Protein AF-X1T6K8-F1 (afdb_monomer_lite)

Sequence (139 aa):
ALGHFSTTAGLLNEAVRFKKEGITSNEILDRIAKVLEEQNTLERVDLTEEKIRSTPTWERDLAEEALQQSRSLRHRLETLTTIEELGQAAADSEGYYRELNREWWKRRLAVPNMTLEEAKKLASEEAAKQVEERWPKEQ

pLDDT: mean 91.81, std 10.44, range [51.34, 98.69]

Radius of gyration: 22.01 Å; chains: 1; bounding box: 59×24×62 Å

Foldseek 3Di:
DLVLLVLLLVLLVQLLVCPVVWCPDPSNVVSLVVNLVSLCCLQPPCLPPVNLVVDDPLCNVLSVVSNVVSVVLNVLSVPDDGSVSSVVSSVVSVVVSVVSVVSCVVSVVVPPPDDPVRVVVVVVVVVVVVVCVVCVPDD

Structure (mmCIF, N/CA/C/O backbone):
data_AF-X1T6K8-F1
#
_entry.id   AF-X1T6K8-F1
#
loop_
_atom_site.group_PDB
_atom_site.id
_atom_site.type_symbol
_atom_site.label_atom_id
_atom_site.label_alt_id
_atom_site.label_comp_id
_atom_site.label_asym_id
_atom_site.label_entity_id
_atom_site.label_seq_id
_atom_site.pdbx_PDB_ins_code
_atom_site.Cartn_x
_atom_site.Cartn_y
_atom_site.Cartn_z
_atom_site.occupancy
_atom_site.B_iso_or_equiv
_atom_site.auth_seq_id
_atom_site.auth_comp_id
_atom_site.auth_asym_id
_atom_site.auth_atom_id
_atom_site.pdbx_PDB_model_num
ATOM 1 N N . ALA A 1 1 ? 1.529 -4.907 -7.577 1.00 88.44 1 ALA A N 1
ATOM 2 C CA . ALA A 1 1 ? 1.709 -3.693 -6.736 1.00 88.44 1 ALA A CA 1
ATOM 3 C C . ALA A 1 1 ? 0.535 -2.707 -6.803 1.00 88.44 1 ALA A C 1
ATOM 5 O O . ALA A 1 1 ? -0.140 -2.554 -5.793 1.00 88.44 1 ALA A O 1
ATOM 6 N N . LEU A 1 2 ? 0.247 -2.060 -7.946 1.00 95.00 2 LEU A N 1
ATOM 7 C CA . LEU A 1 2 ? -0.775 -0.993 -8.032 1.00 95.00 2 LEU A CA 1
ATOM 8 C C . LEU A 1 2 ? -2.156 -1.372 -7.472 1.00 95.00 2 LEU A C 1
ATOM 10 O O . LEU A 1 2 ? -2.712 -0.625 -6.672 1.00 95.00 2 LEU A O 1
ATOM 14 N N . GLY A 1 3 ? -2.690 -2.535 -7.860 1.00 97.19 3 GLY A N 1
ATOM 15 C CA . GLY A 1 3 ? -4.003 -3.000 -7.394 1.00 97.19 3 GLY A CA 1
ATOM 16 C C . GLY A 1 3 ? -4.068 -3.214 -5.877 1.00 97.19 3 GLY A C 1
ATOM 17 O O . GLY A 1 3 ? -5.020 -2.772 -5.236 1.00 97.19 3 GLY A O 1
ATOM 18 N N . HIS A 1 4 ? -3.022 -3.807 -5.296 1.00 98.25 4 HIS A N 1
ATOM 19 C CA . HIS A 1 4 ? -2.911 -4.032 -3.852 1.00 98.25 4 HIS A CA 1
ATOM 20 C C . HIS A 1 4 ? -2.861 -2.713 -3.067 1.00 98.25 4 HIS A C 1
ATOM 22 O O . HIS A 1 4 ? -3.588 -2.551 -2.085 1.00 98.25 4 HIS A O 1
ATOM 28 N N . PHE A 1 5 ? -2.072 -1.730 -3.521 1.00 98.31 5 PHE A N 1
ATOM 29 C CA . PHE A 1 5 ? -2.013 -0.414 -2.869 1.00 98.31 5 PHE A CA 1
ATOM 30 C C . PHE A 1 5 ? -3.294 0.405 -3.056 1.00 98.31 5 PHE A C 1
ATOM 32 O O . PHE A 1 5 ? -3.726 1.061 -2.112 1.00 98.31 5 PHE A O 1
ATOM 39 N N . SE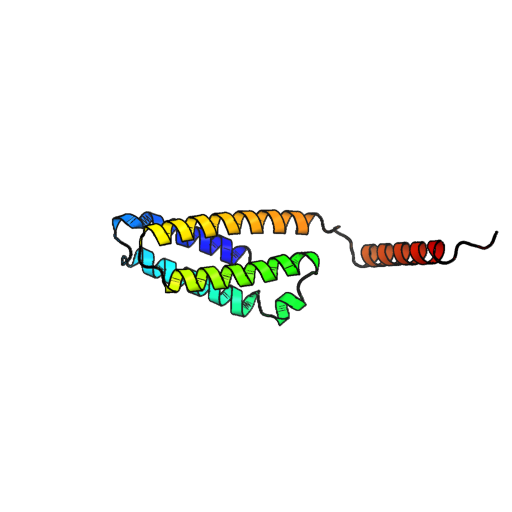R A 1 6 ? -3.953 0.315 -4.216 1.00 98.38 6 SER A N 1
ATOM 40 C CA . SER A 1 6 ? -5.266 0.939 -4.426 1.00 98.38 6 SER A CA 1
ATOM 41 C C . SER A 1 6 ? -6.316 0.376 -3.466 1.00 98.38 6 SER A C 1
ATOM 43 O O . SER A 1 6 ? -7.037 1.138 -2.820 1.00 98.38 6 SER A O 1
ATOM 45 N N . THR A 1 7 ? -6.378 -0.952 -3.340 1.00 98.62 7 THR A N 1
ATOM 46 C CA . THR A 1 7 ? -7.307 -1.642 -2.433 1.00 98.62 7 THR A CA 1
ATOM 47 C C . THR A 1 7 ? -7.010 -1.287 -0.982 1.00 98.62 7 THR A C 1
ATOM 49 O O . THR A 1 7 ? -7.914 -0.947 -0.224 1.00 98.62 7 THR A O 1
ATOM 52 N N . THR A 1 8 ? -5.732 -1.278 -0.612 1.00 98.56 8 THR A N 1
ATOM 53 C CA . THR A 1 8 ? -5.266 -0.919 0.730 1.00 98.56 8 THR A CA 1
ATOM 54 C C . THR A 1 8 ? -5.642 0.503 1.119 1.00 98.56 8 THR A C 1
ATOM 56 O O . THR A 1 8 ? -6.216 0.713 2.188 1.00 98.56 8 THR A O 1
ATOM 59 N N . ALA A 1 9 ? -5.385 1.475 0.243 1.00 98.50 9 ALA A N 1
ATOM 60 C CA . ALA A 1 9 ? -5.765 2.858 0.485 1.00 98.50 9 ALA A CA 1
ATOM 61 C C . ALA A 1 9 ? -7.287 2.994 0.650 1.00 98.50 9 ALA A C 1
ATOM 63 O O . ALA A 1 9 ? -7.748 3.652 1.584 1.00 98.50 9 ALA A O 1
ATOM 64 N N . GLY A 1 10 ? -8.072 2.306 -0.187 1.00 98.56 10 GLY A N 1
ATOM 65 C CA . GLY A 1 10 ? -9.529 2.259 -0.064 1.00 98.56 10 GLY A CA 1
ATOM 66 C C . GLY A 1 10 ? -9.994 1.688 1.278 1.00 98.56 10 GLY A C 1
ATOM 67 O O . GLY A 1 10 ? -10.781 2.324 1.975 1.00 98.56 10 GLY A O 1
ATOM 68 N N . LEU A 1 11 ? -9.476 0.524 1.677 1.00 98.69 11 LEU A N 1
ATOM 69 C CA . LEU A 1 11 ? -9.845 -0.147 2.927 1.00 98.69 11 LEU A CA 1
ATOM 70 C C . LEU A 1 11 ? -9.494 0.681 4.167 1.00 98.69 11 LEU A C 1
ATOM 72 O O . LEU A 1 11 ? -10.321 0.786 5.073 1.00 98.69 11 LEU A O 1
ATOM 76 N N . LEU A 1 12 ? -8.307 1.295 4.209 1.00 98.56 12 LEU A N 1
ATOM 77 C CA . LEU A 1 12 ? -7.894 2.130 5.341 1.00 98.56 12 LEU A CA 1
ATOM 78 C C . LEU A 1 12 ? -8.719 3.417 5.431 1.00 98.56 12 LEU A C 1
ATOM 80 O O . LEU A 1 12 ? -9.156 3.785 6.522 1.00 98.56 12 LEU A O 1
ATOM 84 N N . ASN A 1 13 ? -9.009 4.072 4.302 1.00 98.50 13 ASN A N 1
ATOM 85 C CA . ASN A 1 13 ? -9.914 5.226 4.288 1.00 98.50 13 ASN A CA 1
ATOM 86 C C . ASN A 1 13 ? -11.319 4.844 4.766 1.00 98.50 13 ASN A C 1
ATOM 88 O O . ASN A 1 13 ? -11.958 5.610 5.492 1.00 98.50 13 ASN A O 1
ATOM 92 N N . GLU A 1 14 ? -11.784 3.649 4.409 1.00 98.38 14 GLU A N 1
ATOM 93 C CA . GLU A 1 14 ? -13.080 3.163 4.854 1.00 98.38 14 GLU A CA 1
ATOM 94 C C . GLU A 1 14 ? -13.083 2.824 6.346 1.00 98.38 14 GLU A C 1
ATOM 96 O O . GLU A 1 14 ? -14.043 3.160 7.032 1.00 98.38 14 GLU A O 1
ATOM 101 N N . ALA A 1 15 ? -11.994 2.268 6.886 1.00 98.19 15 ALA A N 1
ATOM 102 C CA . ALA A 1 15 ? -11.840 2.034 8.323 1.00 98.19 15 ALA A CA 1
ATOM 103 C C . ALA A 1 15 ? -11.920 3.348 9.121 1.00 98.19 15 ALA A C 1
ATOM 105 O O . ALA A 1 15 ? -12.609 3.428 10.137 1.00 98.19 15 ALA A O 1
ATOM 106 N N . VAL A 1 16 ? -11.307 4.424 8.616 1.00 98.06 16 VAL A N 1
ATOM 107 C CA . VAL A 1 16 ? -11.364 5.757 9.243 1.00 98.06 16 VAL A CA 1
ATOM 108 C C . VAL A 1 16 ? -12.796 6.310 9.330 1.00 98.06 16 VAL A C 1
ATOM 110 O O . VAL A 1 16 ? -13.091 7.096 10.238 1.00 98.06 16 VAL A O 1
ATOM 113 N N . ARG A 1 17 ? -13.729 5.889 8.460 1.00 97.62 17 ARG A N 1
ATOM 114 C CA . ARG A 1 17 ? -15.145 6.307 8.553 1.00 97.62 17 ARG A CA 1
ATOM 115 C C . ARG A 1 17 ? -15.819 5.823 9.839 1.00 97.62 17 ARG A C 1
ATOM 117 O O . ARG A 1 17 ? -16.698 6.517 10.349 1.00 97.62 17 A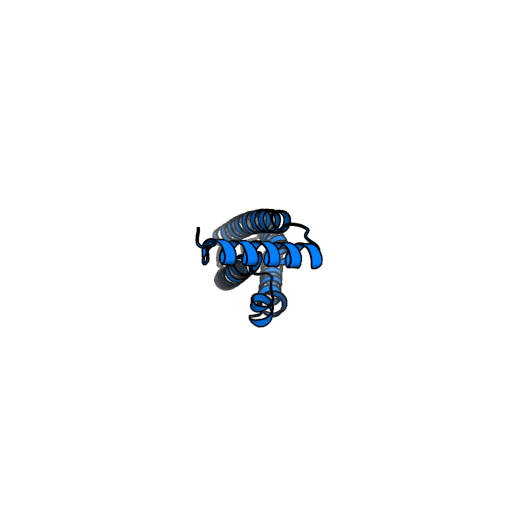RG A O 1
ATOM 124 N N . PHE A 1 18 ? -15.344 4.719 10.411 1.00 97.56 18 PHE A N 1
ATOM 125 C CA . PHE A 1 18 ? -15.857 4.122 11.648 1.00 97.56 18 PHE A CA 1
ATOM 126 C C . PHE A 1 18 ? -15.183 4.665 12.914 1.00 97.56 18 PHE A C 1
ATOM 128 O O . PHE A 1 18 ? -15.448 4.193 14.013 1.00 97.56 18 PHE A O 1
ATOM 135 N N . LYS A 1 19 ? -14.353 5.712 12.818 1.00 95.62 19 LYS A N 1
ATOM 136 C CA . LYS A 1 19 ? -13.569 6.237 13.952 1.00 95.62 19 LYS A CA 1
ATOM 137 C C . LYS A 1 19 ? -14.355 6.569 15.226 1.00 95.62 19 LYS A C 1
ATOM 139 O O . LYS A 1 19 ? -13.788 6.548 16.314 1.00 95.62 19 LYS A O 1
ATOM 144 N N . LYS A 1 20 ? -15.645 6.903 15.102 1.00 96.75 20 LYS A N 1
ATOM 145 C CA . LYS A 1 20 ? -16.520 7.208 16.247 1.00 96.75 20 LYS A CA 1
ATOM 146 C C . LYS A 1 20 ? -16.852 5.972 17.090 1.00 96.75 20 LYS A C 1
ATOM 148 O O . LYS A 1 20 ? -17.243 6.129 18.238 1.00 96.75 20 LYS A O 1
ATOM 153 N N . GLU A 1 21 ? -16.690 4.779 16.530 1.00 96.56 21 GLU A N 1
ATOM 154 C CA . GLU A 1 21 ? -16.935 3.497 17.198 1.00 96.56 21 GLU A CA 1
ATOM 155 C C . GLU A 1 21 ? -15.725 3.017 18.014 1.00 96.56 21 GLU A C 1
ATOM 157 O O . GLU A 1 21 ? -15.828 2.054 18.768 1.00 96.56 21 GLU A O 1
ATOM 162 N N . GLY A 1 22 ? -14.590 3.716 17.906 1.00 96.25 22 GLY A N 1
ATOM 163 C CA . GLY A 1 22 ? -13.351 3.379 18.599 1.00 96.25 22 GLY A CA 1
ATOM 164 C C . GLY A 1 22 ? -12.491 2.376 17.832 1.00 96.25 22 GLY A C 1
ATOM 165 O O . GLY A 1 22 ? -12.959 1.665 16.947 1.00 96.25 22 GLY A O 1
ATOM 166 N N . ILE A 1 23 ? -11.199 2.332 18.174 1.00 96.88 23 ILE A N 1
ATOM 167 C CA . ILE A 1 23 ? -10.194 1.555 17.429 1.00 96.88 23 ILE A CA 1
ATOM 168 C C . ILE A 1 23 ? -10.434 0.038 17.470 1.00 96.88 23 ILE A C 1
ATOM 170 O O . ILE A 1 23 ? -9.995 -0.686 16.585 1.00 96.88 23 ILE A O 1
ATOM 174 N N . THR A 1 24 ? -11.177 -0.436 18.467 1.00 96.94 24 THR A N 1
ATOM 175 C CA . THR A 1 24 ? -11.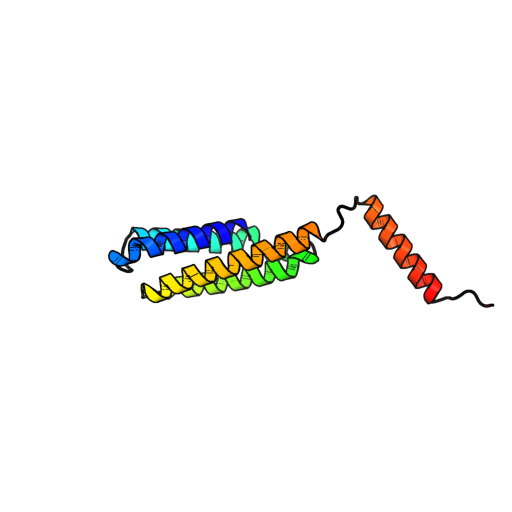531 -1.847 18.643 1.00 96.94 24 THR A CA 1
ATOM 176 C C . THR A 1 24 ? -12.858 -2.230 17.979 1.00 96.94 24 THR A C 1
ATOM 178 O O . THR A 1 24 ? -13.364 -3.314 18.254 1.00 96.94 24 THR A O 1
ATOM 181 N N . SER A 1 25 ? -13.467 -1.363 17.157 1.00 97.50 25 SER A N 1
ATOM 182 C CA . SER A 1 25 ? -14.668 -1.729 16.388 1.00 97.50 25 SER A CA 1
ATOM 183 C C . SER A 1 25 ? -14.353 -2.857 15.405 1.00 97.50 25 SER A C 1
ATOM 185 O O . SER A 1 25 ? -13.342 -2.806 14.700 1.00 97.50 25 SER A O 1
ATOM 187 N N . ASN A 1 26 ? -15.250 -3.841 15.307 1.00 98.19 26 ASN A N 1
ATOM 188 C CA . ASN A 1 26 ? -15.127 -4.943 14.350 1.00 98.19 26 ASN A CA 1
ATOM 189 C C . ASN A 1 26 ? -14.976 -4.427 12.910 1.00 98.19 26 ASN A C 1
ATOM 191 O O . ASN A 1 26 ? -14.162 -4.949 12.161 1.00 98.19 26 ASN A O 1
ATOM 195 N N . GLU A 1 27 ? -15.667 -3.341 12.542 1.00 97.94 27 GLU A N 1
ATOM 196 C CA . GLU A 1 27 ? -15.568 -2.754 11.198 1.00 97.94 27 GLU A CA 1
ATOM 197 C C . GLU A 1 27 ? -14.149 -2.257 10.876 1.00 97.94 27 GLU A C 1
ATOM 199 O O . GLU A 1 27 ? -13.704 -2.335 9.724 1.00 97.94 27 GLU A O 1
ATOM 204 N N . ILE A 1 28 ? -13.428 -1.753 11.883 1.00 98.31 28 ILE A N 1
ATOM 205 C CA . ILE A 1 28 ? -12.033 -1.322 11.748 1.00 98.31 28 ILE A CA 1
ATOM 206 C C . ILE A 1 28 ? -11.112 -2.540 11.715 1.00 98.31 28 ILE A C 1
ATOM 208 O O . ILE A 1 28 ? -10.292 -2.653 10.803 1.00 98.31 28 ILE A O 1
ATOM 212 N N . LEU A 1 29 ? -11.265 -3.455 12.675 1.00 98.12 29 LEU A N 1
ATOM 213 C CA . LEU A 1 29 ? -10.415 -4.640 12.799 1.00 98.12 29 LEU A CA 1
ATOM 214 C C . LEU A 1 29 ? -10.492 -5.529 11.549 1.00 98.12 29 LEU A C 1
ATOM 216 O O . LEU A 1 29 ? -9.453 -5.927 11.024 1.00 98.12 29 LEU A O 1
ATOM 220 N N . ASP A 1 30 ? -11.689 -5.749 11.002 1.00 98.44 30 ASP A N 1
ATOM 221 C CA . ASP A 1 30 ? -11.898 -6.549 9.791 1.00 98.44 30 ASP A CA 1
ATOM 222 C C . ASP A 1 30 ? -11.251 -5.908 8.555 1.00 98.44 30 ASP A C 1
ATOM 224 O O . ASP A 1 30 ? -10.738 -6.599 7.673 1.00 98.44 30 ASP A O 1
ATOM 228 N N . ARG A 1 31 ? -11.249 -4.573 8.463 1.00 98.44 31 ARG A N 1
ATOM 229 C CA . ARG A 1 31 ? -10.580 -3.859 7.363 1.00 98.44 31 ARG A CA 1
ATOM 230 C C . ARG A 1 31 ? -9.068 -3.889 7.510 1.00 98.44 31 ARG A C 1
ATOM 232 O O . ARG A 1 31 ? -8.390 -4.103 6.510 1.00 98.44 31 ARG A O 1
ATOM 239 N N . ILE A 1 32 ? -8.544 -3.722 8.725 1.00 98.25 32 ILE A N 1
ATOM 240 C CA . ILE A 1 32 ? -7.109 -3.876 8.996 1.00 98.25 32 ILE A CA 1
ATOM 241 C C . ILE A 1 32 ? -6.662 -5.296 8.631 1.00 98.25 32 ILE A C 1
ATOM 243 O O . ILE A 1 32 ? -5.666 -5.446 7.929 1.00 98.25 32 ILE A O 1
ATOM 247 N N . ALA A 1 33 ? -7.424 -6.323 9.017 1.00 98.25 33 ALA A N 1
ATOM 248 C CA . ALA A 1 33 ? -7.131 -7.711 8.664 1.00 98.25 33 ALA A CA 1
ATOM 249 C C . ALA A 1 33 ? -7.041 -7.909 7.140 1.00 98.25 33 ALA A C 1
ATOM 251 O O . ALA A 1 33 ? -6.053 -8.454 6.651 1.00 98.25 33 ALA A O 1
ATOM 252 N N . LYS A 1 34 ? -8.000 -7.373 6.374 1.00 98.50 34 LYS A N 1
ATOM 253 C CA . LYS A 1 34 ? -7.959 -7.413 4.900 1.00 98.50 34 LYS A CA 1
ATOM 254 C C . LYS A 1 34 ? -6.748 -6.683 4.325 1.00 98.50 34 LYS A C 1
ATOM 256 O O . LYS A 1 34 ? -6.123 -7.176 3.397 1.00 98.50 34 LYS A O 1
ATOM 261 N N . VAL A 1 35 ? -6.381 -5.527 4.878 1.00 98.56 35 VAL A N 1
ATOM 262 C CA . VAL A 1 35 ? -5.176 -4.808 4.436 1.00 98.56 35 VAL A CA 1
ATOM 263 C C . VAL A 1 35 ? -3.921 -5.647 4.677 1.00 98.56 35 VAL A C 1
ATOM 265 O O . VAL A 1 35 ? -3.065 -5.721 3.799 1.00 98.56 35 VAL A O 1
ATOM 268 N N . LEU A 1 36 ? -3.812 -6.315 5.828 1.00 98.38 36 LEU A N 1
ATOM 269 C CA . LEU A 1 36 ? -2.693 -7.215 6.116 1.00 98.38 36 LEU A CA 1
ATOM 270 C C . LEU A 1 36 ? -2.642 -8.393 5.129 1.00 98.38 36 LEU A C 1
ATOM 272 O O . LEU A 1 36 ? -1.557 -8.764 4.682 1.00 98.38 36 LEU A O 1
ATOM 276 N N . GLU A 1 37 ? -3.787 -8.963 4.748 1.00 98.06 37 GLU A N 1
ATOM 277 C CA . GLU A 1 37 ? -3.872 -10.003 3.710 1.00 98.06 37 GLU A CA 1
ATOM 278 C C . GLU A 1 37 ? -3.427 -9.492 2.332 1.00 98.06 37 GLU A C 1
ATOM 280 O O . GLU A 1 37 ? -2.663 -10.172 1.641 1.00 98.06 37 GLU A O 1
ATOM 285 N N . GLU A 1 38 ? -3.833 -8.278 1.955 1.00 98.06 38 GLU A N 1
ATOM 286 C CA . GLU A 1 38 ? -3.404 -7.620 0.717 1.00 98.06 38 GLU A CA 1
ATOM 287 C C . GLU A 1 38 ? -1.884 -7.398 0.694 1.00 98.06 38 GLU A C 1
ATOM 289 O O . GLU A 1 38 ? -1.233 -7.746 -0.292 1.00 98.06 38 GLU A O 1
ATOM 294 N N . GLN A 1 39 ? -1.295 -6.895 1.788 1.00 98.12 39 GLN A N 1
ATOM 295 C CA . GLN A 1 39 ? 0.160 -6.706 1.887 1.00 98.12 39 GLN A CA 1
ATOM 296 C C . GLN A 1 39 ? 0.906 -8.046 1.850 1.00 98.12 39 GLN A C 1
ATOM 298 O O . GLN A 1 39 ? 1.886 -8.202 1.124 1.00 98.12 39 GLN A O 1
ATOM 303 N N . ASN A 1 40 ? 0.416 -9.063 2.562 1.00 97.81 40 ASN A N 1
ATOM 304 C CA . ASN A 1 40 ? 1.016 -10.397 2.527 1.00 97.81 40 ASN A CA 1
ATOM 305 C C . ASN A 1 40 ? 0.969 -11.014 1.123 1.00 97.81 40 ASN A C 1
ATOM 307 O O . ASN A 1 40 ? 1.944 -11.626 0.684 1.00 97.81 40 ASN A O 1
ATOM 311 N N . THR A 1 41 ? -0.146 -10.852 0.412 1.00 98.06 41 THR A N 1
ATOM 312 C CA . THR A 1 41 ? -0.292 -11.338 -0.965 1.00 98.06 41 THR A CA 1
ATOM 313 C C . THR A 1 41 ? 0.665 -10.602 -1.893 1.00 98.06 41 THR A C 1
ATOM 315 O O . THR A 1 41 ? 1.415 -11.242 -2.633 1.00 98.06 41 THR A O 1
ATOM 318 N N . LEU A 1 42 ? 0.724 -9.274 -1.787 1.00 98.12 42 LEU A N 1
ATOM 319 C CA . LEU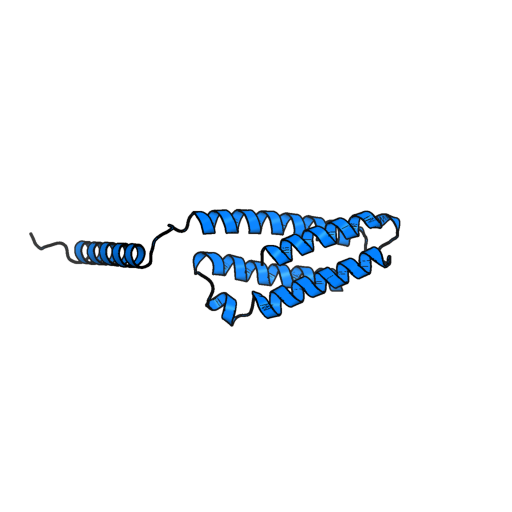 A 1 42 ? 1.657 -8.451 -2.543 1.00 98.12 42 LEU A CA 1
ATOM 320 C C . LEU A 1 42 ? 3.109 -8.915 -2.341 1.00 98.12 42 LEU A C 1
ATOM 322 O O . LEU A 1 42 ? 3.821 -9.146 -3.315 1.00 98.12 42 LEU A O 1
ATOM 326 N N . GLU A 1 43 ? 3.543 -9.100 -1.096 1.00 98.00 43 GLU A N 1
ATOM 327 C CA . GLU A 1 43 ? 4.920 -9.484 -0.757 1.00 98.00 43 GLU A CA 1
ATOM 328 C C . GLU A 1 43 ? 5.280 -10.899 -1.223 1.00 98.00 43 GLU A C 1
ATOM 330 O O . GLU A 1 43 ? 6.388 -11.142 -1.699 1.00 98.00 43 GLU A O 1
ATOM 335 N N . ARG A 1 44 ? 4.362 -11.855 -1.056 1.00 97.31 44 ARG A N 1
ATOM 336 C CA . ARG A 1 44 ? 4.662 -13.288 -1.215 1.00 97.31 44 ARG A CA 1
ATOM 337 C C . ARG A 1 44 ? 4.307 -13.837 -2.586 1.00 97.31 44 ARG A C 1
ATOM 339 O O . ARG A 1 44 ? 4.797 -14.905 -2.944 1.00 97.31 44 ARG A O 1
ATOM 346 N N . VAL A 1 45 ? 3.453 -13.142 -3.330 1.00 96.81 45 VAL A N 1
ATOM 347 C CA . VAL A 1 45 ? 2.998 -13.573 -4.652 1.00 96.81 45 VAL A CA 1
ATOM 348 C C . VAL A 1 45 ? 3.538 -12.646 -5.721 1.00 96.81 45 VAL A C 1
ATOM 350 O O . VAL A 1 45 ? 4.145 -13.135 -6.668 1.00 96.81 45 VAL A O 1
ATOM 353 N N . ASP A 1 46 ? 3.350 -11.337 -5.592 1.00 95.81 46 ASP A N 1
ATOM 354 C CA . ASP A 1 46 ? 3.636 -10.375 -6.662 1.00 95.81 46 ASP A CA 1
ATOM 355 C C . ASP A 1 46 ? 5.070 -9.845 -6.643 1.00 95.81 46 ASP A C 1
ATOM 357 O O . ASP A 1 46 ? 5.687 -9.713 -7.698 1.00 95.81 46 ASP A O 1
ATOM 361 N N . LEU A 1 47 ? 5.603 -9.569 -5.455 1.00 97.19 47 LEU A N 1
ATOM 362 C CA . LEU A 1 47 ? 6.909 -8.944 -5.233 1.00 97.19 47 LEU A CA 1
ATOM 363 C C . LEU A 1 47 ? 7.930 -9.928 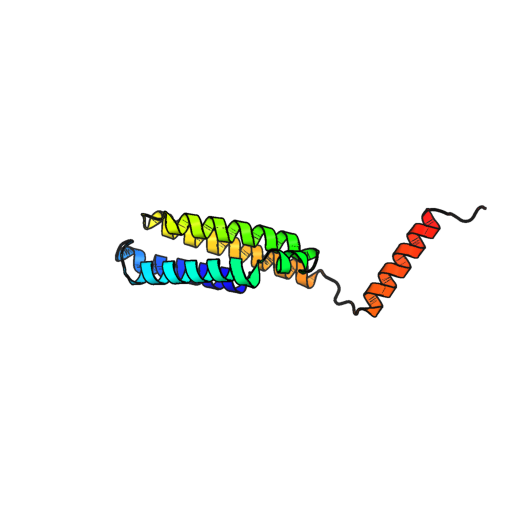-4.652 1.00 97.19 47 LEU A C 1
ATOM 365 O O . LEU A 1 47 ? 8.793 -9.562 -3.853 1.00 97.19 47 LEU A O 1
ATOM 369 N N . THR A 1 48 ? 7.846 -11.191 -5.072 1.00 96.94 48 THR A N 1
ATOM 370 C CA . THR A 1 48 ? 8.907 -12.162 -4.791 1.00 96.94 48 THR A CA 1
ATOM 371 C C . THR A 1 48 ? 10.211 -11.724 -5.452 1.00 96.94 48 THR A C 1
ATOM 373 O O . THR A 1 48 ? 10.211 -11.056 -6.488 1.00 96.94 48 THR A O 1
ATOM 376 N N . GLU A 1 49 ? 11.340 -12.136 -4.880 1.00 95.12 49 GLU A N 1
ATOM 377 C CA . GLU A 1 49 ? 12.660 -11.795 -5.418 1.00 95.12 49 GLU A CA 1
ATOM 378 C C . GLU A 1 49 ? 12.828 -12.247 -6.879 1.00 95.12 49 GLU A C 1
ATOM 380 O O . GLU A 1 49 ? 13.361 -11.507 -7.705 1.00 95.12 49 GLU A O 1
ATOM 385 N N . GLU A 1 50 ? 12.319 -13.433 -7.217 1.00 95.19 50 GLU A N 1
ATOM 386 C CA . GLU A 1 50 ? 12.305 -13.946 -8.587 1.00 95.19 50 GLU A CA 1
ATOM 387 C C . GLU A 1 50 ? 11.516 -13.024 -9.525 1.00 95.19 50 GLU A C 1
ATOM 389 O O . GLU A 1 50 ? 12.035 -12.617 -10.569 1.00 95.19 50 GLU A O 1
ATOM 394 N N . LYS A 1 51 ? 10.296 -12.631 -9.131 1.00 94.94 51 LYS A N 1
ATOM 395 C CA . LYS A 1 51 ? 9.463 -11.748 -9.950 1.00 94.94 51 LYS A CA 1
ATOM 396 C C . LYS A 1 51 ? 10.106 -10.381 -10.142 1.00 94.94 51 LYS A C 1
ATOM 398 O O . LYS A 1 51 ? 10.214 -9.951 -11.285 1.00 94.94 51 LYS A O 1
ATOM 403 N N . ILE A 1 52 ? 10.622 -9.754 -9.084 1.00 94.31 52 ILE A N 1
ATOM 404 C CA . ILE A 1 52 ? 11.311 -8.452 -9.170 1.00 94.31 52 ILE A CA 1
ATOM 405 C C . ILE A 1 52 ? 12.509 -8.518 -10.129 1.00 94.31 52 ILE A C 1
ATOM 407 O O . ILE A 1 52 ? 12.702 -7.624 -10.956 1.00 94.31 52 ILE A O 1
ATOM 411 N N . ARG A 1 53 ? 13.305 -9.592 -10.076 1.00 90.56 53 ARG A N 1
ATOM 412 C CA . ARG A 1 53 ? 14.430 -9.783 -11.007 1.00 90.56 53 ARG A CA 1
ATOM 413 C C . ARG A 1 53 ? 13.954 -9.923 -12.457 1.00 90.56 53 ARG A C 1
ATOM 415 O O . ARG A 1 53 ? 14.611 -9.395 -13.355 1.00 90.56 53 ARG A O 1
ATOM 422 N N . SER A 1 54 ? 12.822 -10.595 -12.671 1.00 90.06 54 SER A N 1
ATOM 423 C CA . SER A 1 54 ? 12.219 -10.820 -13.993 1.00 90.06 54 SER A CA 1
ATOM 424 C C . SER A 1 54 ? 11.420 -9.631 -14.553 1.00 90.06 54 SER A C 1
ATOM 426 O O . SER A 1 54 ? 11.170 -9.577 -15.756 1.00 90.06 54 SER A O 1
ATOM 428 N N . THR A 1 55 ? 11.036 -8.675 -13.704 1.00 89.38 55 THR A N 1
ATOM 429 C CA . THR A 1 55 ? 10.310 -7.454 -14.080 1.00 89.38 55 THR A CA 1
ATOM 430 C C . THR A 1 55 ? 11.155 -6.571 -15.014 1.00 89.38 55 THR A C 1
ATOM 432 O O . THR A 1 55 ? 12.389 -6.542 -14.886 1.00 89.38 55 THR A O 1
ATOM 435 N N . PRO A 1 56 ? 10.528 -5.827 -15.952 1.00 90.81 56 PRO A N 1
ATOM 436 C CA . PRO A 1 56 ? 11.230 -4.885 -16.817 1.00 90.81 56 PRO A CA 1
ATOM 437 C C . PRO A 1 56 ? 12.130 -3.920 -16.039 1.00 90.81 56 PRO A C 1
ATOM 439 O O . PRO A 1 56 ? 11.759 -3.418 -14.981 1.00 90.81 56 PRO A O 1
ATOM 442 N N . THR A 1 57 ? 13.300 -3.597 -16.595 1.00 89.50 57 THR A N 1
ATOM 443 C CA . THR A 1 57 ? 14.306 -2.763 -15.912 1.00 89.50 57 THR A CA 1
ATOM 444 C C . THR A 1 57 ? 13.761 -1.408 -15.452 1.00 89.50 57 THR A C 1
ATOM 446 O O . THR A 1 57 ? 14.162 -0.929 -14.401 1.00 89.50 57 THR A O 1
ATOM 449 N N . TRP A 1 58 ? 12.828 -0.810 -16.202 1.00 89.94 58 TRP A N 1
ATOM 450 C CA . TRP A 1 58 ? 12.214 0.482 -15.865 1.00 89.94 58 TRP A CA 1
ATOM 451 C C . TRP A 1 58 ? 11.249 0.426 -14.667 1.00 89.94 58 TRP A C 1
ATOM 453 O O . TRP A 1 58 ? 10.927 1.472 -14.102 1.00 89.94 58 TRP A O 1
ATOM 463 N N . GLU A 1 59 ? 10.755 -0.768 -14.327 1.00 93.06 59 GLU A N 1
ATOM 464 C CA . GLU A 1 59 ? 9.779 -1.015 -13.257 1.00 93.06 59 GLU A CA 1
ATOM 465 C C . GLU A 1 59 ? 10.439 -1.606 -12.001 1.00 93.06 59 GLU A C 1
ATOM 467 O O . GLU A 1 59 ? 9.833 -1.625 -10.933 1.00 93.06 59 GLU A O 1
ATOM 472 N N . ARG A 1 60 ? 11.682 -2.090 -12.099 1.00 94.12 60 ARG A N 1
ATOM 473 C CA . ARG A 1 60 ? 12.338 -2.834 -11.017 1.00 94.12 60 ARG A CA 1
ATOM 474 C C . ARG A 1 60 ? 12.493 -2.020 -9.731 1.00 94.12 60 ARG A C 1
ATOM 476 O O . ARG A 1 60 ? 12.152 -2.523 -8.668 1.00 94.12 60 ARG A O 1
ATOM 483 N N . ASP A 1 61 ? 12.955 -0.778 -9.826 1.00 95.62 61 ASP A N 1
ATOM 484 C CA . ASP A 1 61 ? 13.089 0.123 -8.674 1.00 95.62 61 ASP A CA 1
ATOM 485 C C . ASP A 1 61 ? 11.724 0.456 -8.049 1.00 95.62 61 ASP A C 1
ATOM 487 O O . ASP A 1 61 ? 11.599 0.441 -6.828 1.00 95.62 61 ASP A O 1
ATOM 491 N N . LEU A 1 62 ? 10.677 0.646 -8.864 1.00 96.62 62 LEU A N 1
ATOM 492 C CA . LEU A 1 62 ? 9.306 0.819 -8.364 1.00 96.62 62 LEU A CA 1
ATOM 493 C C . LEU A 1 62 ? 8.808 -0.425 -7.617 1.00 96.62 62 LEU A C 1
ATOM 495 O O . LEU A 1 62 ? 8.125 -0.308 -6.601 1.00 96.62 62 LEU A O 1
ATOM 499 N N . ALA A 1 63 ? 9.136 -1.622 -8.109 1.00 97.31 63 ALA A N 1
ATOM 500 C CA . ALA A 1 63 ? 8.770 -2.880 -7.466 1.00 97.31 63 ALA A CA 1
ATOM 501 C C . ALA A 1 63 ? 9.521 -3.091 -6.137 1.00 97.31 63 ALA A C 1
ATOM 503 O O . ALA A 1 63 ? 8.929 -3.555 -5.161 1.00 97.31 63 ALA A O 1
ATOM 504 N N . GLU A 1 64 ? 10.802 -2.721 -6.076 1.00 97.81 64 GLU A N 1
ATOM 505 C CA . GLU A 1 64 ? 11.609 -2.762 -4.851 1.00 97.81 64 GLU A CA 1
ATOM 506 C C . GLU A 1 64 ? 11.111 -1.756 -3.806 1.00 97.81 64 GLU A C 1
ATOM 508 O O . GLU A 1 64 ? 10.943 -2.114 -2.638 1.00 97.81 64 GLU A O 1
ATOM 513 N N . GLU A 1 65 ? 10.808 -0.523 -4.216 1.00 98.00 65 GLU A N 1
ATOM 514 C CA . GLU A 1 65 ? 10.214 0.492 -3.345 1.00 98.00 65 GLU A CA 1
ATOM 515 C C . GLU A 1 65 ? 8.853 0.028 -2.808 1.00 98.00 65 GLU A C 1
ATOM 517 O O . GLU A 1 65 ? 8.613 0.071 -1.599 1.00 98.00 65 GLU A O 1
ATOM 522 N N . ALA A 1 66 ? 7.992 -0.502 -3.681 1.00 98.19 66 ALA A N 1
ATOM 523 C CA . ALA A 1 66 ? 6.693 -1.058 -3.309 1.00 98.19 66 ALA A CA 1
ATOM 524 C C . ALA A 1 66 ? 6.806 -2.183 -2.272 1.00 98.19 66 ALA A C 1
ATOM 526 O O . ALA A 1 66 ? 5.989 -2.254 -1.352 1.00 98.19 66 ALA A O 1
ATOM 527 N N . LEU A 1 67 ? 7.833 -3.032 -2.370 1.00 98.38 67 LEU A N 1
ATOM 528 C CA 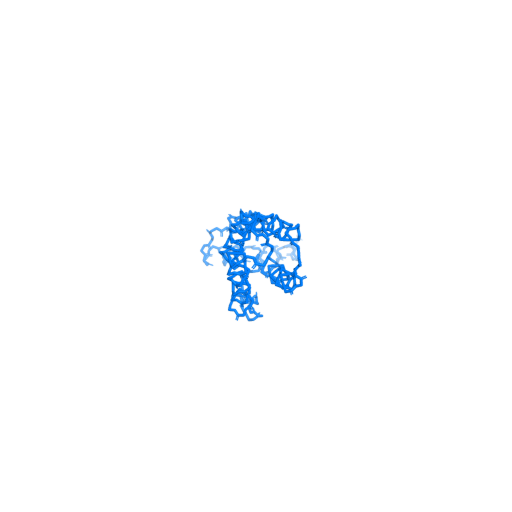. LEU A 1 67 ? 8.085 -4.086 -1.389 1.00 98.38 67 LEU A CA 1
ATOM 529 C C . LEU A 1 67 ? 8.448 -3.507 -0.014 1.00 98.38 67 LEU A C 1
ATOM 531 O O . LEU A 1 67 ? 7.974 -4.001 1.011 1.00 98.38 67 LEU A O 1
ATOM 535 N N . GLN A 1 68 ? 9.277 -2.461 0.025 1.00 98.25 68 GLN A N 1
ATOM 536 C CA . GLN A 1 68 ? 9.645 -1.797 1.281 1.00 98.25 68 GLN A CA 1
ATOM 537 C C . GLN A 1 68 ? 8.445 -1.094 1.917 1.00 98.25 68 GLN A C 1
ATOM 539 O O . GLN A 1 68 ? 8.220 -1.228 3.121 1.00 98.25 68 GLN A O 1
ATOM 544 N N . GLN A 1 69 ? 7.640 -0.403 1.109 1.00 98.38 69 GLN A N 1
ATOM 545 C CA . GLN A 1 69 ? 6.435 0.283 1.574 1.00 98.38 69 GLN A CA 1
ATOM 546 C C . GLN A 1 69 ? 5.393 -0.700 2.113 1.00 98.38 69 GLN A C 1
ATOM 548 O O . GLN A 1 69 ? 4.828 -0.462 3.180 1.00 98.38 69 GLN A O 1
ATOM 553 N N . SER A 1 70 ? 5.215 -1.849 1.454 1.00 98.38 70 SER A N 1
ATOM 554 C CA . SER A 1 70 ? 4.337 -2.922 1.937 1.00 98.38 70 SER A CA 1
ATOM 555 C C . SER A 1 70 ? 4.744 -3.406 3.329 1.00 98.38 70 SER A C 1
ATOM 557 O O . SER A 1 70 ? 3.933 -3.417 4.258 1.00 98.38 70 SER A O 1
ATOM 559 N N . ARG A 1 71 ? 6.034 -3.719 3.513 1.00 98.06 71 ARG A N 1
ATOM 560 C CA . ARG A 1 71 ? 6.571 -4.202 4.796 1.00 98.06 71 ARG A CA 1
ATOM 561 C C . ARG A 1 71 ? 6.451 -3.158 5.897 1.00 98.06 71 ARG A C 1
ATOM 563 O O . ARG A 1 71 ? 6.098 -3.497 7.026 1.00 98.06 71 ARG A O 1
ATOM 570 N N . SER A 1 72 ? 6.742 -1.899 5.569 1.00 97.81 72 SER A N 1
ATOM 571 C CA . SER A 1 72 ? 6.607 -0.775 6.495 1.00 97.81 72 SER A CA 1
ATOM 572 C C . SER A 1 72 ? 5.159 -0.621 6.963 1.00 97.81 72 SER A C 1
ATOM 574 O O . SER A 1 72 ? 4.903 -0.576 8.168 1.00 97.81 72 SER A O 1
ATOM 576 N N . LEU A 1 73 ? 4.203 -0.632 6.029 1.00 98.25 73 LEU A N 1
ATOM 577 C CA . LEU A 1 73 ? 2.784 -0.533 6.345 1.00 98.25 73 LEU A CA 1
ATOM 578 C C . LEU A 1 73 ? 2.302 -1.720 7.184 1.00 98.25 73 LEU A C 1
ATOM 580 O O . LEU A 1 73 ? 1.638 -1.510 8.196 1.00 98.25 73 LEU A O 1
ATOM 584 N N . ARG A 1 74 ? 2.662 -2.955 6.811 1.00 97.50 74 ARG A N 1
ATOM 585 C CA . ARG A 1 74 ? 2.293 -4.163 7.565 1.00 97.50 74 ARG A CA 1
ATOM 586 C C . ARG A 1 74 ? 2.758 -4.070 9.020 1.00 97.50 74 ARG A C 1
ATOM 588 O O . ARG A 1 74 ? 1.948 -4.236 9.927 1.00 97.50 74 ARG A O 1
ATOM 595 N N . HIS A 1 75 ? 4.024 -3.719 9.245 1.00 96.62 75 HIS A N 1
ATOM 596 C CA . HIS A 1 75 ? 4.560 -3.543 10.597 1.00 96.62 75 HIS A CA 1
ATOM 597 C C . HIS A 1 75 ? 3.870 -2.425 11.372 1.00 96.62 75 HIS A C 1
ATOM 599 O O . HIS A 1 75 ? 3.562 -2.593 12.548 1.00 96.62 75 HIS A O 1
ATOM 605 N N . ARG A 1 76 ? 3.575 -1.301 10.717 1.00 96.94 76 ARG A N 1
ATOM 606 C CA . ARG A 1 76 ? 2.845 -0.202 11.348 1.00 96.94 76 ARG A CA 1
ATOM 607 C C . ARG A 1 76 ? 1.444 -0.621 11.798 1.00 96.94 76 ARG A C 1
ATOM 609 O O . ARG A 1 76 ? 1.015 -0.219 12.875 1.00 96.94 76 ARG A O 1
ATOM 616 N N . LEU A 1 77 ? 0.734 -1.405 10.987 1.00 96.69 77 LEU A N 1
ATOM 617 C CA . LEU A 1 77 ? -0.612 -1.889 11.309 1.00 96.69 77 LEU A CA 1
ATOM 618 C C . LEU A 1 77 ? -0.607 -2.926 12.441 1.00 96.69 77 LEU A C 1
ATOM 620 O O . LEU A 1 77 ? -1.541 -2.947 13.235 1.00 96.69 77 LEU A O 1
ATOM 624 N N . GLU A 1 78 ? 0.449 -3.738 12.558 1.00 94.38 78 GLU A N 1
ATOM 625 C CA . GLU A 1 78 ? 0.637 -4.691 13.666 1.00 94.38 78 GLU A CA 1
ATOM 626 C C . GLU A 1 78 ? 0.823 -3.994 15.029 1.00 94.38 78 GLU A C 1
ATOM 628 O O . GLU A 1 78 ? 0.507 -4.578 16.064 1.00 94.38 78 GLU A O 1
ATOM 633 N N . THR A 1 79 ? 1.317 -2.750 15.046 1.00 94.69 79 THR A N 1
ATOM 634 C CA . THR A 1 79 ? 1.587 -1.978 16.275 1.00 94.69 79 THR A CA 1
ATOM 635 C C . THR A 1 79 ? 0.599 -0.839 16.522 1.00 94.69 79 THR A C 1
ATOM 637 O O . THR A 1 79 ? 0.825 -0.011 17.402 1.00 94.69 79 THR A O 1
ATOM 640 N N . LEU A 1 80 ? -0.462 -0.743 15.725 1.00 94.25 80 LEU A N 1
ATOM 641 C CA . LEU A 1 80 ? -1.408 0.366 15.764 1.00 94.25 80 LEU A CA 1
ATOM 642 C C . LEU A 1 80 ? -2.276 0.310 17.030 1.00 94.25 80 LEU A C 1
ATOM 644 O O . LEU A 1 80 ? -2.850 -0.729 17.351 1.00 94.25 80 LEU A O 1
ATOM 648 N N . THR A 1 81 ? -2.416 1.440 17.730 1.00 95.69 81 THR A N 1
ATOM 649 C CA . THR A 1 81 ? -3.167 1.518 18.998 1.00 95.69 81 THR A CA 1
ATOM 650 C C . THR A 1 81 ? -4.238 2.606 19.030 1.00 95.69 81 THR A C 1
ATOM 652 O O . THR A 1 81 ? -5.139 2.551 19.869 1.00 95.69 81 THR A O 1
ATOM 655 N N . THR A 1 82 ? -4.189 3.584 18.122 1.00 98.00 82 THR A N 1
ATOM 656 C CA . THR A 1 82 ? -5.083 4.750 18.144 1.00 98.00 82 THR A CA 1
ATOM 657 C C . THR A 1 82 ? -5.755 5.035 16.799 1.00 98.00 82 THR A C 1
ATOM 659 O O . THR A 1 82 ? -5.269 4.695 15.722 1.00 98.00 82 THR A O 1
ATOM 662 N N . ILE A 1 83 ? -6.889 5.739 16.859 1.00 98.19 83 ILE A N 1
ATOM 663 C CA . ILE A 1 83 ? -7.596 6.248 15.674 1.00 98.19 83 ILE A CA 1
ATOM 664 C C . ILE A 1 83 ? -6.745 7.248 14.879 1.00 98.19 83 ILE A C 1
ATOM 666 O O . ILE A 1 83 ? -6.876 7.326 13.659 1.00 98.19 83 ILE A O 1
ATOM 670 N N . GLU A 1 84 ? -5.900 8.026 15.552 1.00 98.06 84 GLU A N 1
ATOM 671 C CA . GLU A 1 84 ? -5.022 8.995 14.894 1.00 98.06 84 GLU A CA 1
ATOM 672 C C . GLU A 1 84 ? -3.961 8.285 14.047 1.00 98.06 84 GLU A C 1
ATOM 674 O O . GLU A 1 84 ? -3.801 8.607 12.870 1.00 98.06 84 GLU A O 1
ATOM 679 N N . GLU A 1 85 ? -3.336 7.237 14.591 1.00 98.12 85 GLU A N 1
ATOM 680 C CA . GLU A 1 85 ? -2.402 6.383 13.850 1.00 98.12 85 GLU A CA 1
ATOM 681 C C . GLU A 1 85 ? -3.068 5.713 12.642 1.00 98.12 85 GLU A C 1
ATOM 683 O O . GLU A 1 85 ? -2.462 5.662 11.570 1.00 98.12 85 GLU A O 1
ATOM 688 N N . LEU A 1 86 ? -4.321 5.256 12.780 1.00 98.44 86 LEU A N 1
ATOM 689 C CA . LEU A 1 86 ? -5.115 4.731 11.663 1.00 98.44 86 LEU A CA 1
ATOM 690 C C . LEU A 1 86 ? -5.371 5.792 10.593 1.00 98.44 86 LEU A C 1
ATOM 692 O O . LEU A 1 86 ? -5.205 5.523 9.404 1.00 98.44 86 LEU A O 1
ATOM 696 N N . GLY A 1 87 ? -5.746 7.002 11.011 1.00 98.44 87 GLY A N 1
ATOM 697 C CA . GLY A 1 87 ? -5.936 8.138 10.115 1.00 98.44 87 GLY A CA 1
ATOM 698 C C . GLY A 1 87 ? -4.673 8.456 9.322 1.00 98.44 87 GLY A C 1
ATOM 699 O O . GLY A 1 87 ? -4.737 8.666 8.110 1.00 98.44 87 GLY A O 1
ATOM 700 N N . GLN A 1 88 ? -3.519 8.427 9.983 1.00 98.31 88 GLN A N 1
ATOM 701 C CA . GLN A 1 88 ? -2.253 8.695 9.324 1.00 98.31 88 GLN A CA 1
ATOM 702 C C . GLN A 1 88 ? -1.812 7.541 8.415 1.00 98.31 88 GLN A C 1
ATOM 704 O O . GLN A 1 88 ? -1.381 7.794 7.297 1.00 98.31 88 GLN A O 1
ATOM 709 N N . ALA A 1 89 ? -2.006 6.281 8.816 1.00 98.38 89 ALA A N 1
ATOM 710 C CA . ALA A 1 89 ? -1.761 5.135 7.938 1.00 98.38 89 ALA A CA 1
ATOM 711 C C . ALA A 1 89 ? -2.622 5.195 6.662 1.00 98.38 89 ALA A C 1
ATOM 713 O O . ALA A 1 89 ? -2.127 4.896 5.574 1.00 98.38 89 ALA A O 1
ATOM 714 N N . ALA A 1 90 ? -3.884 5.625 6.773 1.00 98.56 90 ALA A N 1
ATOM 715 C CA . ALA A 1 90 ? -4.769 5.818 5.625 1.00 98.56 90 ALA A CA 1
ATOM 716 C C . ALA A 1 90 ? -4.286 6.944 4.697 1.00 98.56 90 ALA A C 1
ATOM 718 O O . ALA A 1 90 ? -4.244 6.760 3.479 1.00 98.56 90 ALA A O 1
ATOM 719 N N . ALA A 1 91 ? -3.899 8.091 5.264 1.00 98.56 91 ALA A N 1
ATOM 720 C CA . ALA A 1 91 ? -3.393 9.231 4.504 1.00 98.56 91 ALA A CA 1
ATOM 721 C C . ALA A 1 91 ? -2.087 8.895 3.768 1.00 98.56 91 ALA A C 1
ATOM 723 O O . ALA A 1 91 ? -1.969 9.167 2.573 1.00 98.56 91 ALA A O 1
ATOM 724 N N . ASP A 1 92 ? -1.145 8.250 4.458 1.00 98.38 92 ASP A N 1
ATOM 725 C CA . ASP A 1 92 ? 0.152 7.872 3.898 1.00 98.38 92 ASP A CA 1
ATOM 726 C C . ASP A 1 92 ? -0.013 6.816 2.794 1.00 98.38 92 ASP A C 1
ATOM 728 O O . ASP A 1 92 ? 0.581 6.941 1.724 1.00 98.38 92 ASP A O 1
ATOM 732 N N . SER A 1 93 ? -0.887 5.821 2.999 1.00 98.19 93 SER A N 1
ATOM 733 C CA . SER A 1 93 ? -1.166 4.784 1.991 1.00 98.19 93 SER A CA 1
ATOM 734 C C . SER A 1 93 ? -1.816 5.356 0.728 1.00 98.19 93 SER A C 1
ATOM 736 O O . SER A 1 93 ? -1.462 4.962 -0.381 1.00 98.19 93 SER A O 1
ATOM 738 N N . GLU A 1 94 ? -2.745 6.307 0.874 1.00 98.56 94 GLU A N 1
ATOM 739 C CA . GLU A 1 94 ? -3.356 7.018 -0.256 1.00 98.56 94 GLU A CA 1
ATOM 740 C C . GLU A 1 94 ? -2.330 7.890 -0.994 1.00 98.56 94 GLU A C 1
ATOM 742 O O . GLU A 1 94 ? -2.300 7.909 -2.228 1.00 98.56 94 GLU A O 1
ATOM 747 N N . GLY A 1 95 ? -1.477 8.603 -0.252 1.00 98.44 95 GLY A N 1
ATOM 748 C CA . GLY A 1 95 ? -0.389 9.405 -0.810 1.00 98.44 95 GLY A CA 1
ATOM 749 C C . GLY A 1 95 ? 0.557 8.552 -1.650 1.00 98.44 95 GLY A C 1
ATOM 750 O O . GLY A 1 95 ? 0.741 8.824 -2.841 1.00 98.44 95 GLY A O 1
ATOM 751 N N . TYR A 1 96 ? 1.052 7.465 -1.060 1.00 98.56 96 TYR A N 1
ATOM 752 C CA . TYR A 1 96 ? 1.947 6.529 -1.725 1.00 98.56 96 TYR A CA 1
ATOM 753 C C . TYR A 1 96 ? 1.301 5.878 -2.954 1.00 98.56 96 TYR A C 1
ATOM 755 O O . TYR A 1 96 ? 1.890 5.884 -4.034 1.00 98.56 96 TYR A O 1
ATOM 763 N N . TYR A 1 97 ? 0.060 5.385 -2.845 1.00 98.50 97 TYR A N 1
ATOM 764 C CA . TYR A 1 97 ? -0.657 4.814 -3.991 1.00 98.50 97 TYR A CA 1
ATOM 765 C C . TYR A 1 97 ? -0.728 5.802 -5.164 1.00 98.50 97 TYR A C 1
ATOM 767 O O . TYR A 1 97 ? -0.448 5.437 -6.309 1.00 98.50 97 TYR A O 1
ATOM 775 N N . ARG A 1 98 ? -1.073 7.067 -4.900 1.00 98.56 98 ARG A N 1
ATOM 776 C CA . ARG A 1 98 ? -1.160 8.097 -5.945 1.00 98.56 98 ARG A CA 1
ATOM 777 C C . ARG A 1 98 ? 0.188 8.368 -6.603 1.00 98.56 98 ARG A C 1
ATOM 779 O O . ARG A 1 98 ? 0.230 8.595 -7.813 1.00 98.56 98 ARG A O 1
ATOM 786 N N . GLU A 1 99 ? 1.261 8.398 -5.824 1.00 98.31 99 GLU A N 1
ATOM 787 C CA . GLU A 1 99 ? 2.623 8.588 -6.325 1.00 98.31 99 GLU A CA 1
ATOM 788 C C . GLU A 1 99 ? 3.058 7.414 -7.194 1.00 98.31 99 GLU A C 1
ATOM 790 O O . GLU A 1 99 ? 3.356 7.623 -8.373 1.00 98.31 99 GLU A O 1
ATOM 795 N N . LEU A 1 100 ? 2.958 6.194 -6.663 1.00 98.06 100 LEU A N 1
ATOM 796 C CA . LEU A 1 100 ? 3.266 4.961 -7.376 1.00 98.06 100 LEU A CA 1
ATOM 797 C C . LEU A 1 100 ? 2.468 4.854 -8.681 1.00 98.06 100 LEU A C 1
ATOM 799 O O . LEU A 1 100 ? 3.038 4.574 -9.731 1.00 98.06 100 LEU A O 1
ATOM 803 N N . ASN A 1 101 ? 1.159 5.125 -8.651 1.00 98.06 101 ASN A N 1
ATOM 804 C CA . ASN A 1 101 ? 0.309 5.055 -9.838 1.00 98.06 101 ASN A CA 1
ATOM 805 C C . ASN A 1 101 ? 0.726 6.062 -10.914 1.00 98.06 101 ASN A C 1
ATOM 807 O O . ASN A 1 101 ? 0.817 5.707 -12.090 1.00 98.06 101 ASN A O 1
ATOM 811 N N . ARG A 1 102 ? 1.003 7.315 -10.533 1.00 97.81 102 ARG A N 1
ATOM 812 C CA . ARG A 1 102 ? 1.469 8.325 -11.493 1.00 97.81 102 ARG A CA 1
ATOM 813 C C . ARG A 1 102 ? 2.805 7.933 -12.105 1.00 97.81 102 ARG A C 1
ATOM 815 O O . ARG A 1 102 ? 2.963 8.061 -13.316 1.00 97.81 102 ARG A O 1
ATOM 822 N N . GLU A 1 103 ? 3.748 7.489 -11.284 1.00 96.38 103 GLU A N 1
ATOM 823 C CA . GLU A 1 103 ? 5.088 7.153 -11.751 1.00 96.38 103 GLU A CA 1
ATOM 824 C C . GLU A 1 103 ? 5.077 5.913 -12.645 1.00 96.38 103 GLU A C 1
ATOM 826 O O . GLU A 1 103 ? 5.640 5.935 -13.740 1.00 96.38 103 GLU A O 1
ATOM 831 N N . TRP A 1 104 ? 4.332 4.881 -12.250 1.00 95.38 104 TRP A N 1
ATOM 832 C CA . TRP A 1 104 ? 4.161 3.678 -13.054 1.00 95.38 104 TRP A CA 1
ATOM 833 C C . TRP A 1 104 ? 3.594 4.002 -14.439 1.00 95.38 104 TRP A C 1
ATOM 835 O O . TRP A 1 104 ? 4.177 3.600 -15.443 1.00 95.38 104 TRP A O 1
ATOM 845 N N . TRP A 1 105 ? 2.516 4.795 -14.527 1.00 94.44 105 TRP A N 1
ATOM 846 C CA . TRP A 1 105 ? 1.936 5.176 -15.821 1.00 94.44 105 TRP A CA 1
ATOM 847 C C . TRP A 1 105 ? 2.870 6.045 -16.659 1.00 94.44 105 TRP A C 1
ATOM 849 O O . TRP A 1 105 ? 2.987 5.813 -17.862 1.00 94.44 105 TRP A O 1
ATOM 859 N N . LYS A 1 106 ? 3.560 7.017 -16.048 1.00 93.00 106 LYS A N 1
ATOM 860 C CA . LYS A 1 106 ? 4.549 7.844 -16.754 1.00 93.00 106 LYS A CA 1
ATOM 861 C C . LYS A 1 106 ? 5.625 6.979 -17.394 1.00 93.00 106 LYS A C 1
ATOM 863 O O . LYS A 1 106 ? 5.868 7.113 -18.589 1.00 93.00 106 LYS A O 1
ATOM 868 N N . ARG A 1 107 ? 6.236 6.071 -16.627 1.00 92.00 107 ARG A N 1
ATOM 869 C CA . ARG A 1 107 ? 7.297 5.200 -17.141 1.00 92.00 107 ARG A CA 1
ATOM 870 C C . ARG A 1 107 ? 6.760 4.217 -18.169 1.00 92.00 107 ARG A C 1
ATOM 872 O O . ARG A 1 107 ? 7.320 4.124 -19.254 1.00 92.00 107 ARG A O 1
ATOM 879 N N . ARG A 1 108 ? 5.629 3.565 -17.888 1.00 88.75 108 ARG A N 1
ATOM 880 C CA . ARG A 1 108 ? 4.998 2.592 -18.790 1.00 88.75 108 ARG A CA 1
ATOM 881 C C . ARG A 1 108 ? 4.666 3.172 -20.164 1.00 88.75 108 ARG A C 1
ATOM 883 O O . ARG A 1 108 ? 4.779 2.444 -21.152 1.00 88.75 108 ARG A O 1
ATOM 890 N N . LEU A 1 109 ? 4.223 4.430 -20.213 1.00 87.56 109 LEU A N 1
ATOM 891 C CA . LEU A 1 109 ? 3.888 5.148 -21.448 1.00 87.56 109 LEU A CA 1
ATOM 892 C C . LEU A 1 109 ? 5.103 5.821 -22.102 1.00 87.56 109 LEU A C 1
ATOM 894 O O . LEU A 1 109 ? 5.054 6.109 -23.294 1.00 87.56 109 LEU A O 1
ATOM 898 N N . ALA A 1 110 ? 6.177 6.069 -21.348 1.00 85.19 110 ALA A N 1
ATOM 899 C CA . ALA A 1 110 ? 7.445 6.561 -21.881 1.00 85.19 110 ALA A CA 1
ATOM 900 C C . ALA A 1 110 ? 8.280 5.456 -22.546 1.00 85.19 110 ALA A C 1
ATOM 902 O O . ALA A 1 110 ? 9.124 5.767 -23.384 1.00 85.19 110 ALA A O 1
ATOM 903 N N . VAL A 1 111 ? 8.051 4.178 -22.206 1.00 73.62 111 VAL A N 1
ATOM 904 C CA . VAL A 1 111 ? 8.633 3.061 -22.963 1.00 73.62 111 VAL A CA 1
ATOM 905 C C . VAL A 1 111 ? 8.085 3.126 -24.391 1.00 73.62 111 VAL A C 1
ATOM 907 O O . VAL A 1 111 ? 6.865 3.041 -24.562 1.00 73.62 111 VAL A O 1
ATOM 910 N N . PRO A 1 112 ? 8.945 3.258 -25.420 1.00 66.06 112 PRO A N 1
ATOM 911 C CA . PRO A 1 112 ? 8.499 3.204 -26.801 1.00 66.06 112 PRO A CA 1
ATOM 912 C C . PRO A 1 112 ? 7.691 1.923 -27.008 1.00 66.06 112 PRO A C 1
ATOM 914 O O . PRO A 1 112 ? 8.164 0.835 -26.675 1.00 66.06 112 PRO A O 1
ATOM 917 N N . ASN A 1 113 ? 6.475 2.030 -27.549 1.00 61.28 113 ASN A N 1
ATOM 918 C CA . ASN A 1 113 ? 5.759 0.866 -28.071 1.00 61.28 113 ASN A CA 1
ATOM 919 C C . ASN A 1 113 ? 6.510 0.391 -29.319 1.00 61.28 113 ASN A C 1
ATOM 921 O O . ASN A 1 113 ? 6.118 0.686 -30.442 1.00 61.28 113 ASN A O 1
ATOM 925 N N . MET A 1 114 ? 7.638 -0.273 -29.099 1.00 61.12 114 MET A N 1
ATOM 926 C CA . MET A 1 114 ? 8.483 -0.840 -30.129 1.00 61.12 114 MET A CA 1
ATOM 927 C C . MET A 1 114 ? 8.279 -2.343 -30.136 1.00 61.12 114 MET A C 1
ATOM 929 O O . MET A 1 114 ? 8.355 -3.022 -29.111 1.00 61.12 114 MET A O 1
ATOM 933 N N . THR A 1 115 ? 8.011 -2.867 -31.318 1.00 69.69 115 THR A N 1
ATOM 934 C CA . THR A 1 115 ? 8.082 -4.292 -31.601 1.00 69.69 115 THR A CA 1
ATOM 935 C C . THR A 1 115 ? 9.508 -4.801 -31.370 1.00 69.69 115 THR A C 1
ATOM 937 O O . THR A 1 115 ? 10.480 -4.043 -31.392 1.00 69.69 115 THR A O 1
ATOM 940 N N . LEU A 1 116 ? 9.658 -6.114 -31.169 1.00 64.06 116 LEU A N 1
ATOM 941 C CA . LEU A 1 116 ? 10.970 -6.748 -30.994 1.00 64.06 116 LEU A CA 1
ATOM 942 C C . LEU A 1 116 ? 11.934 -6.416 -32.148 1.00 64.06 116 LEU A C 1
ATOM 944 O O . LEU A 1 116 ? 13.132 -6.256 -31.927 1.00 64.06 116 LEU A O 1
ATOM 948 N N . GLU A 1 117 ? 11.410 -6.291 -33.366 1.00 72.56 117 GLU A N 1
ATOM 949 C CA . GLU A 1 117 ? 12.194 -5.925 -34.545 1.00 72.56 117 GLU A CA 1
ATOM 950 C C . GLU A 1 117 ? 12.639 -4.457 -34.516 1.00 72.56 117 GLU A C 1
ATOM 952 O O . GLU A 1 117 ? 13.791 -4.166 -34.829 1.00 72.56 117 GLU A O 1
ATOM 957 N N . GLU A 1 118 ? 11.793 -3.537 -34.050 1.00 72.00 118 GLU A N 1
ATOM 958 C CA . GLU A 1 118 ? 12.173 -2.130 -33.863 1.00 72.00 118 GLU A CA 1
ATOM 959 C C . GLU A 1 118 ? 13.225 -1.966 -32.761 1.00 72.00 118 GLU A C 1
ATOM 961 O O . GLU A 1 118 ? 14.187 -1.224 -32.944 1.00 72.00 118 GLU A O 1
ATOM 966 N N . ALA A 1 119 ? 13.107 -2.715 -31.662 1.00 69.31 119 ALA A N 1
ATOM 967 C CA . ALA A 1 119 ? 14.090 -2.703 -30.581 1.00 69.31 119 ALA A CA 1
ATOM 968 C C . ALA A 1 119 ? 15.453 -3.269 -31.023 1.00 69.31 119 ALA A C 1
ATOM 970 O O . ALA A 1 119 ? 16.495 -2.678 -30.736 1.00 69.31 119 ALA A O 1
ATOM 971 N N . LYS A 1 120 ? 15.464 -4.389 -31.763 1.00 76.44 120 LYS A N 1
ATOM 972 C CA . LYS A 1 120 ? 16.695 -4.961 -32.340 1.00 76.44 120 LYS A CA 1
ATOM 973 C C . LYS A 1 120 ? 17.351 -4.006 -33.330 1.00 76.44 120 LYS A C 1
ATOM 975 O O . LYS A 1 120 ? 18.572 -3.862 -33.319 1.00 76.44 120 LYS A O 1
ATOM 980 N N . LYS A 1 121 ? 16.546 -3.364 -34.181 1.00 79.50 121 LYS A N 1
ATOM 981 C CA . LYS A 1 121 ? 17.033 -2.395 -35.161 1.00 79.50 121 LYS A CA 1
ATOM 982 C C . LYS A 1 121 ? 17.683 -1.198 -34.469 1.00 79.50 121 LYS A C 1
ATOM 984 O O . LYS A 1 121 ? 18.805 -0.853 -34.820 1.00 79.50 121 LYS A O 1
ATOM 989 N N . LEU A 1 122 ? 17.036 -0.642 -33.445 1.00 76.50 122 LEU A N 1
ATOM 990 C CA . LEU A 1 122 ? 17.585 0.475 -32.679 1.00 76.50 122 LEU A CA 1
ATOM 991 C C . LEU A 1 122 ? 18.922 0.100 -32.017 1.00 76.50 122 LEU A C 1
ATOM 993 O O . LEU A 1 122 ? 19.916 0.793 -32.201 1.00 76.50 122 LEU A O 1
ATOM 997 N N . ALA A 1 123 ? 18.979 -1.052 -31.338 1.00 78.00 123 ALA A N 1
ATOM 998 C CA . ALA A 1 123 ? 20.201 -1.537 -30.695 1.00 78.00 123 ALA A CA 1
ATOM 999 C C . ALA A 1 123 ? 21.348 -1.774 -31.698 1.00 78.00 123 ALA A C 1
ATOM 1001 O O . ALA A 1 123 ? 22.507 -1.483 -31.401 1.00 78.00 123 ALA A O 1
ATOM 1002 N N . SER A 1 124 ? 21.031 -2.277 -32.896 1.00 83.81 124 SER A N 1
ATOM 1003 C CA . SER A 1 124 ? 21.992 -2.433 -33.993 1.00 83.81 124 SER A CA 1
ATOM 1004 C C . SER A 1 124 ? 22.532 -1.087 -34.483 1.00 83.81 124 SER A C 1
ATOM 1006 O O . SER A 1 124 ? 23.732 -0.960 -34.718 1.00 83.81 124 SER A O 1
ATOM 1008 N N . GLU A 1 125 ? 21.664 -0.092 -34.668 1.00 82.88 125 GLU A N 1
ATOM 1009 C CA . GLU A 1 125 ? 22.049 1.252 -35.119 1.00 82.88 125 GLU A CA 1
ATOM 1010 C C . GLU A 1 125 ? 22.925 1.966 -34.078 1.00 82.88 125 GLU A C 1
ATOM 1012 O O . GLU A 1 125 ? 23.901 2.631 -34.425 1.00 82.88 125 GLU A O 1
ATOM 1017 N N . GLU A 1 126 ? 22.622 1.784 -32.795 1.00 79.94 126 GLU A N 1
ATOM 1018 C CA . GLU A 1 126 ? 23.373 2.371 -31.685 1.00 79.94 126 GLU A CA 1
ATOM 1019 C C . GLU A 1 126 ? 24.752 1.719 -31.513 1.00 79.94 126 GLU A C 1
ATOM 1021 O O . GLU A 1 126 ? 25.755 2.416 -31.350 1.00 79.94 126 GLU A O 1
ATOM 1026 N N . ALA A 1 127 ? 24.832 0.391 -31.644 1.00 84.06 127 ALA A N 1
ATOM 1027 C CA . ALA A 1 127 ? 26.102 -0.328 -31.670 1.00 84.06 127 ALA A CA 1
ATOM 1028 C C . ALA A 1 127 ? 26.977 0.102 -32.860 1.00 84.06 127 ALA A C 1
ATOM 1030 O O . ALA A 1 127 ? 28.182 0.291 -32.697 1.00 84.06 127 ALA A O 1
ATOM 1031 N N . ALA A 1 128 ? 26.381 0.304 -34.041 1.00 85.00 128 ALA A N 1
ATOM 1032 C CA . ALA A 1 128 ? 27.105 0.770 -35.221 1.00 85.00 128 ALA A CA 1
ATOM 1033 C C . ALA A 1 128 ? 27.692 2.177 -35.016 1.00 85.00 128 ALA A C 1
ATOM 1035 O O . ALA A 1 128 ? 28.871 2.386 -35.295 1.00 85.00 128 ALA A O 1
ATOM 1036 N N . LYS A 1 129 ? 26.917 3.113 -34.446 1.00 82.75 129 LYS A N 1
ATOM 1037 C CA . LYS A 1 129 ? 27.407 4.460 -34.098 1.00 82.75 129 LYS A CA 1
ATOM 1038 C C . LYS A 1 129 ? 28.578 4.422 -33.121 1.00 82.75 129 LYS A C 1
ATOM 1040 O O . LYS A 1 129 ? 29.579 5.088 -33.353 1.00 82.75 129 LYS A O 1
ATOM 1045 N N . GLN A 1 130 ? 28.492 3.605 -32.069 1.00 80.62 130 GLN A N 1
ATOM 1046 C CA . GLN A 1 130 ? 29.592 3.469 -31.108 1.00 80.62 130 GLN A CA 1
ATOM 1047 C C . GLN A 1 130 ? 30.864 2.901 -31.749 1.00 80.62 130 GLN A C 1
ATOM 1049 O O . GLN A 1 130 ? 31.972 3.280 -31.371 1.00 80.62 130 GLN A O 1
ATOM 1054 N N . VAL A 1 131 ? 30.727 1.993 -32.719 1.00 82.62 131 VAL A N 1
ATOM 1055 C CA . VAL A 1 131 ? 31.868 1.470 -33.481 1.00 82.62 131 VAL A CA 1
ATOM 1056 C C . VAL A 1 131 ? 32.475 2.557 -34.373 1.00 82.62 131 VAL A C 1
ATOM 1058 O O . VAL A 1 131 ? 33.696 2.696 -34.385 1.00 82.62 131 VAL A O 1
ATOM 1061 N N . GLU A 1 132 ? 31.658 3.351 -35.069 1.00 81.38 132 GLU A N 1
ATOM 1062 C CA . GLU A 1 132 ? 32.132 4.463 -35.909 1.00 81.38 132 GLU A CA 1
ATOM 1063 C C . GLU A 1 132 ? 32.812 5.574 -35.097 1.00 81.38 132 GLU A C 1
ATOM 1065 O O . GLU A 1 132 ? 33.842 6.096 -35.517 1.00 81.38 132 GLU A O 1
ATOM 1070 N N . GLU A 1 133 ? 32.291 5.902 -33.913 1.00 79.12 133 GLU A N 1
ATOM 1071 C CA . GLU A 1 133 ? 32.914 6.862 -32.993 1.00 79.12 133 GLU A CA 1
ATOM 1072 C C . GLU A 1 133 ? 34.243 6.351 -32.429 1.00 79.12 133 GLU A C 1
ATOM 1074 O O . GLU A 1 133 ? 35.179 7.123 -32.220 1.00 79.12 133 GLU A O 1
ATOM 1079 N N . ARG A 1 134 ? 34.339 5.041 -32.177 1.00 78.50 134 ARG A N 1
ATOM 1080 C CA . ARG A 1 134 ? 35.538 4.410 -31.615 1.00 78.50 134 ARG A CA 1
ATOM 1081 C C . ARG A 1 134 ? 36.624 4.152 -32.656 1.00 78.50 134 ARG A C 1
ATOM 1083 O O . ARG A 1 134 ? 37.791 4.042 -32.285 1.00 78.50 134 ARG A O 1
ATOM 1090 N N . TRP A 1 135 ? 36.252 4.039 -33.926 1.00 71.94 135 TRP A N 1
ATOM 1091 C CA . TRP A 1 135 ? 37.176 3.824 -35.035 1.00 71.94 135 TRP A CA 1
ATOM 1092 C C . TRP A 1 135 ? 36.859 4.773 -36.198 1.00 71.94 135 TRP A C 1
ATOM 1094 O O . TRP A 1 135 ? 36.434 4.323 -37.270 1.00 71.94 135 TRP A O 1
ATOM 1104 N N . PRO A 1 136 ? 37.038 6.094 -36.004 1.00 63.88 136 PRO A N 1
ATOM 1105 C CA . PRO A 1 136 ? 36.822 7.052 -37.075 1.00 63.88 136 PRO A CA 1
ATOM 1106 C C . PRO A 1 136 ? 37.740 6.672 -38.234 1.00 63.88 136 PRO A C 1
ATOM 1108 O O . PRO A 1 136 ? 38.934 6.445 -38.034 1.00 63.88 136 PRO A O 1
ATOM 1111 N N . LYS A 1 137 ? 37.164 6.533 -39.434 1.00 65.88 137 LYS A N 1
ATOM 1112 C CA . LYS A 1 137 ? 37.908 6.159 -40.641 1.00 65.88 137 LYS A CA 1
ATOM 1113 C C . LYS A 1 137 ? 39.132 7.069 -40.758 1.00 65.88 137 LYS A C 1
ATOM 1115 O O . LYS A 1 137 ? 38.968 8.286 -40.827 1.00 65.88 137 LYS A O 1
ATOM 1120 N N . GLU A 1 138 ? 40.322 6.467 -40.724 1.00 61.50 138 GLU A N 1
ATOM 1121 C CA . GLU A 1 138 ? 41.589 7.159 -40.961 1.00 61.50 138 GLU A CA 1
ATOM 1122 C C . GLU A 1 138 ? 41.456 7.968 -42.262 1.00 61.50 138 GLU A C 1
ATOM 1124 O O . GLU A 1 138 ? 41.046 7.418 -43.289 1.00 61.50 138 GLU A O 1
ATOM 1129 N N . GLN A 1 139 ? 41.683 9.284 -42.164 1.00 51.34 139 GLN A N 1
ATOM 1130 C CA . GLN A 1 139 ? 41.663 10.221 -43.293 1.00 51.34 139 GLN A CA 1
ATOM 1131 C C . GLN A 1 139 ? 42.850 9.995 -44.224 1.00 51.34 139 GLN A C 1
ATOM 1133 O O . GLN A 1 139 ? 43.969 9.787 -43.703 1.00 51.34 139 GLN A O 1
#

Secondary structure (DSSP, 8-state):
-HHHHHHHHHHHHHHHHTGGG-TT-HHHHHHHHHHHHHHHHIIIIIS-HHHHHHS-HHHHHHHHHHHHHHHHHHHHHHT--SHHHHHHHHHHHHHHHHHHHHHHHHHHHHS----HHHHHHHHHHHHHHHHHHHSPPP-

Organism: NCBI:txid412755